Protein 3SQY (pdb70)

Structure (mmCIF, N/CA/C/O backbone):
data_3SQY
#
_entry.id   3SQY
#
_cell.length_a   79.393
_cell.length_b   79.393
_cell.length_c   107.979
_cell.angle_alpha   90.000
_cell.angle_beta   90.000
_cell.angle_gamma   120.000
#
_symmetry.space_group_name_H-M   'P 61 2 2'
#
loop_
_entity.id
_entity.type
_entity.pdbx_description
1 polymer 'Dihydrofolate reductase'
2 non-polymer 'NADP NICOTINAMIDE-ADENINE-DINUCLEOTIDE PHOSPHATE'
3 non-polymer 7-(2-methoxyphenyl)quinazoline-2,4-diamine
4 water water
#
loop_
_atom_site.group_PDB
_atom_site.id
_atom_site.type_symbol
_atom_site.label_atom_id
_atom_site.label_alt_id
_atom_site.label_comp_id
_atom_site.label_asym_id
_atom_site.label_entity_id
_atom_site.label_seq_id
_atom_site.pdbx_PDB_ins_code
_atom_site.Cartn_x
_atom_site.Cartn_y
_atom_site.Cartn_z
_atom_site.occupancy
_atom_site.B_iso_or_equiv
_atom_site.auth_seq_id
_atom_site.auth_comp_id
_atom_site.auth_asym_id
_atom_site.auth_atom_id
_atom_site.pdbx_PDB_model_num
ATOM 1 N N . THR A 1 2 ? -1.391 25.120 13.003 1.00 29.05 2 THR X N 1
ATOM 2 C CA . THR A 1 2 ? -1.438 24.154 11.873 1.00 26.80 2 THR X CA 1
ATOM 3 C C . THR A 1 2 ? -0.811 24.805 10.642 1.00 24.77 2 THR X C 1
ATOM 4 O O . THR A 1 2 ? -0.973 26.004 10.418 1.00 24.49 2 THR X O 1
ATOM 8 N N . LEU A 1 3 ? -0.080 24.006 9.870 1.00 22.69 3 LEU X N 1
ATOM 9 C CA . LEU A 1 3 ? 0.550 24.448 8.638 1.00 21.14 3 LEU X CA 1
ATOM 10 C C . LEU A 1 3 ? -0.061 23.611 7.525 1.00 18.76 3 LEU X C 1
ATOM 11 O O . LEU A 1 3 ? 0.052 22.387 7.542 1.00 18.15 3 LEU X O 1
ATOM 16 N N . SER A 1 4 ? -0.695 24.283 6.567 1.00 16.70 4 SER X N 1
ATOM 17 C CA . SER A 1 4 ? -1.446 23.614 5.499 1.00 15.82 4 SER X CA 1
ATOM 18 C C . SER A 1 4 ? -0.982 24.129 4.148 1.00 14.87 4 SER X C 1
ATOM 19 O O . SER A 1 4 ? -0.599 25.282 4.028 1.00 15.76 4 SER X O 1
ATOM 22 N N . ILE A 1 5 ? -1.041 23.276 3.129 1.00 13.10 5 ILE X N 1
ATOM 23 C CA . ILE A 1 5 ? -0.990 23.725 1.733 1.00 12.65 5 ILE X CA 1
ATOM 24 C C . ILE A 1 5 ? -2.400 24.039 1.248 1.00 11.74 5 ILE X C 1
ATOM 25 O O . ILE A 1 5 ? -3.370 23.362 1.620 1.00 12.16 5 ILE X O 1
ATOM 30 N N . LEU A 1 6 ? -2.502 25.081 0.431 1.00 11.93 6 LEU X N 1
ATOM 31 C CA . LEU A 1 6 ? -3.722 25.415 -0.280 1.00 12.03 6 LEU X CA 1
ATOM 32 C C . LEU A 1 6 ? -3.313 25.503 -1.739 1.00 11.00 6 LEU X C 1
ATOM 33 O O . LEU A 1 6 ? -2.418 26.266 -2.071 1.00 11.42 6 LEU X O 1
ATOM 38 N N . VAL A 1 7 ? -3.931 24.705 -2.605 1.00 9.90 7 VAL X N 1
ATOM 39 C CA . VAL A 1 7 ? -3.560 24.693 -4.028 1.00 9.51 7 VAL X CA 1
ATOM 40 C C . VAL A 1 7 ? -4.735 24.274 -4.906 1.00 8.91 7 VAL X C 1
ATOM 41 O O . VAL A 1 7 ? -5.583 23.494 -4.478 1.00 10.14 7 VAL X O 1
ATOM 45 N N . ALA A 1 8 ? -4.761 24.783 -6.133 1.00 8.84 8 ALA X N 1
ATOM 46 C CA . ALA A 1 8 ? -5.613 24.238 -7.176 1.00 9.34 8 ALA X CA 1
ATOM 47 C C . ALA A 1 8 ? -4.703 23.664 -8.257 1.00 9.12 8 ALA X C 1
ATOM 48 O O . ALA A 1 8 ? -3.828 24.356 -8.773 1.00 9.90 8 ALA X O 1
ATOM 50 N N . HIS A 1 9 ? -4.887 22.396 -8.600 1.00 8.68 9 HIS X N 1
ATOM 51 C CA . HIS A 1 9 ? -4.081 21.827 -9.688 1.00 8.89 9 HIS X CA 1
ATOM 52 C C . HIS A 1 9 ? -4.935 20.992 -10.621 1.00 9.00 9 HIS X C 1
ATOM 53 O O . HIS A 1 9 ? -5.971 20.458 -10.203 1.00 9.95 9 HIS X O 1
ATOM 60 N N . ASP A 1 10 ? -4.502 20.865 -11.880 1.00 8.75 10 ASP X N 1
ATOM 61 C CA . ASP A 1 10 ? -5.289 20.122 -12.848 1.00 9.67 10 ASP X CA 1
ATOM 62 C C . ASP A 1 10 ? -4.940 18.625 -12.837 1.00 9.57 10 ASP X C 1
ATOM 63 O O . ASP A 1 10 ? -4.225 18.148 -11.949 1.00 9.29 10 ASP X O 1
ATOM 68 N N . LEU A 1 11 ? -5.459 17.883 -13.807 1.00 10.44 11 LEU X N 1
ATOM 69 C CA . LEU A 1 11 ? -5.248 16.430 -13.842 1.00 11.31 11 LEU X CA 1
ATOM 70 C C . LEU A 1 11 ? -3.793 16.013 -13.981 1.00 11.70 11 LEU X C 1
ATOM 71 O O . LEU A 1 11 ? -3.439 14.874 -13.652 1.00 14.30 11 LEU X O 1
ATOM 76 N N . GLN A 1 12 ? -2.965 16.939 -14.460 1.00 10.93 12 GLN X N 1
ATOM 77 C CA . GLN A 1 12 ? -1.534 16.680 -14.659 1.00 11.87 12 GLN X CA 1
ATOM 78 C C . GLN A 1 12 ? -0.680 17.512 -13.697 1.00 10.47 12 GLN X C 1
ATOM 79 O O . GLN A 1 12 ? 0.539 17.623 -13.857 1.00 10.82 12 GLN X O 1
ATOM 85 N N . ARG A 1 13 ? -1.341 18.063 -12.676 1.00 9.17 13 ARG X N 1
ATOM 86 C CA . ARG A 1 13 ? -0.720 18.897 -11.637 1.00 9.35 13 ARG X CA 1
ATOM 87 C C . ARG A 1 13 ? -0.228 20.269 -12.111 1.00 8.79 13 ARG X C 1
ATOM 88 O O . ARG A 1 13 ? 0.521 20.952 -11.400 1.00 9.55 13 ARG X O 1
ATOM 96 N N . VAL A 1 14 ? -0.716 20.726 -13.265 1.00 8.36 14 VAL X N 1
ATOM 97 C CA . VAL A 1 14 ? -0.502 22.130 -13.634 1.00 8.52 14 VAL X CA 1
ATOM 98 C C . VAL A 1 14 ? -1.127 23.043 -12.582 1.00 8.17 14 VAL X C 1
ATOM 99 O O . VAL A 1 14 ? -2.275 22.816 -12.151 1.00 8.42 14 VAL X O 1
ATOM 103 N N . ILE A 1 15 ? -0.374 24.072 -12.187 1.00 8.61 15 ILE X N 1
ATOM 104 C CA . ILE A 1 15 ? -0.893 25.127 -11.304 1.00 9.17 15 ILE X CA 1
ATOM 105 C C . ILE A 1 15 ? -0.883 26.521 -11.930 1.00 8.87 15 ILE X C 1
ATOM 106 O O . ILE A 1 15 ? -1.590 27.407 -11.469 1.00 9.80 15 ILE X O 1
ATOM 111 N N . GLY A 1 16 ? -0.084 26.736 -12.970 1.00 9.22 16 GLY X N 1
ATOM 112 C CA . GLY A 1 16 ? 0.042 28.088 -13.497 1.00 9.23 16 GLY X CA 1
ATOM 113 C C . GLY A 1 16 ? 0.556 28.143 -14.914 1.00 8.90 16 GLY X C 1
ATOM 114 O O . GLY A 1 16 ? 1.128 27.172 -15.426 1.00 8.84 16 GLY X O 1
ATOM 115 N N . PHE A 1 17 ? 0.365 29.300 -15.536 1.00 9.24 17 PHE X N 1
ATOM 116 C CA . PHE A 1 17 ? 0.897 29.570 -16.856 1.00 9.45 17 PHE X CA 1
ATOM 117 C C . PHE A 1 17 ? 1.123 31.065 -16.975 1.00 10.00 17 PHE X C 1
ATOM 118 O O . PHE A 1 17 ? 0.206 31.847 -16.761 1.00 10.99 17 PHE X O 1
ATOM 126 N N . GLU A 1 18 ? 2.358 31.453 -17.289 1.00 10.97 18 GLU X N 1
ATOM 127 C CA . GLU A 1 18 ? 2.709 32.873 -17.474 1.00 11.71 18 GLU X CA 1
ATOM 128 C C . GLU A 1 18 ? 2.275 33.744 -16.289 1.00 11.71 18 GLU X C 1
ATOM 129 O O . GLU A 1 18 ? 1.690 34.825 -16.448 1.00 13.14 18 GLU X O 1
ATOM 135 N N . ASN A 1 19 ? 2.548 33.227 -15.093 1.00 11.21 19 ASN X N 1
ATOM 136 C CA . ASN A 1 19 ? 2.313 33.955 -13.838 1.00 11.59 19 ASN X CA 1
ATOM 137 C C . ASN A 1 19 ? 0.844 34.266 -13.554 1.00 13.07 19 ASN X C 1
ATOM 138 O O . ASN A 1 19 ? 0.515 35.207 -12.814 1.00 14.22 19 ASN X O 1
ATOM 143 N N . GLN A 1 20 ? -0.030 33.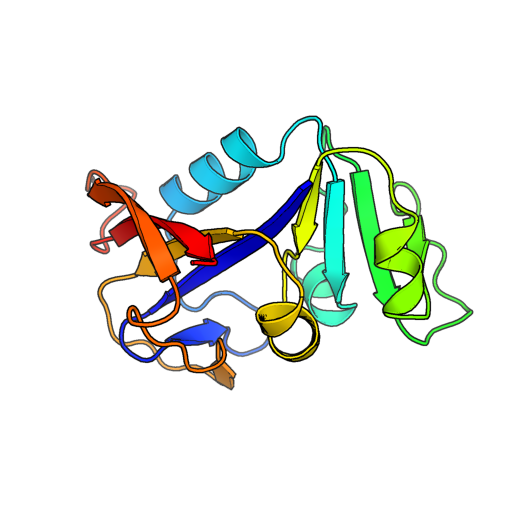449 -14.136 1.00 13.14 20 GLN X N 1
ATOM 144 C CA . GLN A 1 20 ? -1.462 33.487 -13.834 1.00 15.22 20 GLN X CA 1
ATOM 145 C C . GLN A 1 20 ? -2.002 32.074 -13.695 1.00 14.08 20 GLN X C 1
ATOM 146 O O . GLN A 1 20 ? -1.300 31.097 -13.950 1.00 11.69 20 GLN X O 1
ATOM 152 N N . LEU A 1 21 ? -3.257 31.965 -13.285 1.00 14.82 21 LEU X N 1
ATOM 153 C CA . LEU A 1 21 ? -3.928 30.664 -13.310 1.00 15.38 21 LEU X CA 1
ATOM 154 C C . LEU A 1 21 ? -4.374 30.338 -14.731 1.00 15.77 21 LEU X C 1
ATOM 155 O O . LEU A 1 21 ? -4.792 31.220 -15.479 1.00 16.82 21 LEU X O 1
ATOM 160 N N . PRO A 1 22 ? -4.292 29.058 -15.120 1.00 14.64 22 PRO X N 1
ATOM 161 C CA . PRO A 1 22 ? -4.732 28.692 -16.467 1.00 15.24 22 PRO X CA 1
ATOM 162 C C . PRO A 1 22 ? -6.246 28.671 -16.679 1.00 15.11 22 PRO X C 1
ATOM 163 O O . PRO A 1 22 ? -6.703 28.590 -17.824 1.00 16.00 22 PRO X O 1
ATOM 167 N N . TRP A 1 23 ? -7.014 28.714 -15.590 1.00 14.14 23 TRP X N 1
ATOM 168 C CA . TRP A 1 23 ? -8.466 28.549 -15.637 1.00 14.59 23 TRP X CA 1
ATOM 169 C C . TRP A 1 23 ? -9.160 29.703 -14.956 1.00 15.14 23 TRP X C 1
ATOM 170 O O . TRP A 1 23 ? -8.563 30.419 -14.141 1.00 15.25 23 TRP X O 1
ATOM 181 N N . HIS A 1 24 ? -10.430 29.864 -15.306 1.00 16.59 24 HIS X N 1
ATOM 182 C CA . HIS A 1 24 ? -11.337 30.772 -14.633 1.00 17.74 24 HIS X CA 1
ATOM 183 C C . HIS A 1 24 ? -12.361 29.928 -13.879 1.00 17.77 24 HIS X C 1
ATOM 184 O O . HIS A 1 24 ? -13.138 29.200 -14.494 1.00 19.00 24 HIS X O 1
ATOM 191 N N . LEU A 1 25 ? -12.338 30.009 -12.548 1.00 16.92 25 LEU X N 1
ATOM 192 C CA . LEU A 1 25 ? -13.212 29.201 -11.704 1.00 17.17 25 LEU X CA 1
ATOM 193 C C . LEU A 1 25 ? -13.559 29.979 -10.425 1.00 17.66 25 LEU X C 1
ATOM 194 O O . LEU A 1 25 ? -12.900 29.821 -9.396 1.00 16.59 25 LEU X O 1
ATOM 199 N N . PRO A 1 26 ? -14.578 30.853 -10.500 1.00 19.12 26 PRO X N 1
ATOM 200 C CA . PRO A 1 26 ? -14.945 31.659 -9.330 1.00 19.75 26 PRO X CA 1
ATOM 201 C C . PRO A 1 26 ? -15.130 30.868 -8.033 1.00 19.64 26 PRO X C 1
ATOM 202 O O . PRO A 1 26 ? -14.749 31.350 -6.967 1.00 20.29 26 PRO X O 1
ATOM 206 N N . ASN A 1 27 ? -15.685 29.660 -8.120 1.00 19.63 27 ASN X N 1
ATOM 207 C CA . ASN A 1 27 ? -15.938 28.859 -6.921 1.00 20.02 27 ASN X CA 1
ATOM 208 C C . ASN A 1 27 ? -14.679 28.467 -6.144 1.00 19.06 27 ASN X C 1
ATOM 209 O O . ASN A 1 27 ? -14.725 28.293 -4.924 1.00 19.43 27 ASN X O 1
ATOM 214 N N . ASP A 1 28 ? -13.549 28.340 -6.837 1.00 17.59 28 ASP X N 1
ATOM 215 C CA . ASP A 1 28 ? -12.297 28.068 -6.141 1.00 17.41 28 ASP X CA 1
ATOM 216 C C . ASP A 1 28 ? -11.846 29.281 -5.321 1.00 18.00 28 ASP X C 1
ATOM 217 O O . ASP A 1 28 ? -11.338 29.140 -4.210 1.00 17.47 28 ASP X O 1
ATOM 222 N N . LEU A 1 29 ? -12.043 30.476 -5.869 1.00 19.07 29 LEU X N 1
ATOM 223 C CA . LEU A 1 29 ? -11.728 31.686 -5.127 1.00 20.77 29 LEU X CA 1
ATOM 224 C C . LEU A 1 29 ? -12.584 31.820 -3.868 1.00 20.96 29 LEU X C 1
ATOM 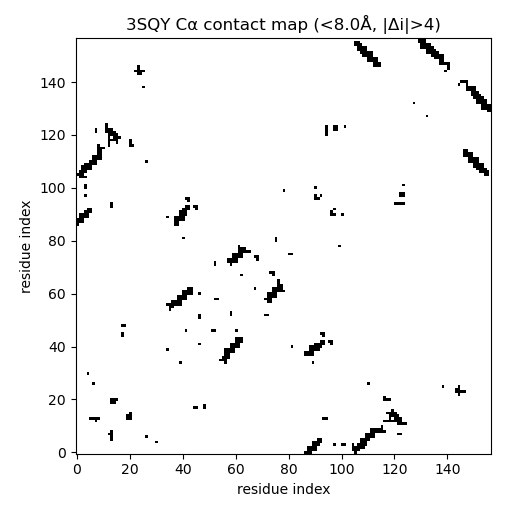225 O O . LEU A 1 29 ? -12.093 32.247 -2.819 1.00 21.42 29 LEU X O 1
ATOM 230 N N . LYS A 1 30 ? -13.854 31.431 -3.967 1.00 21.20 30 LYS X N 1
ATOM 231 C CA . LYS A 1 30 ? -14.746 31.387 -2.805 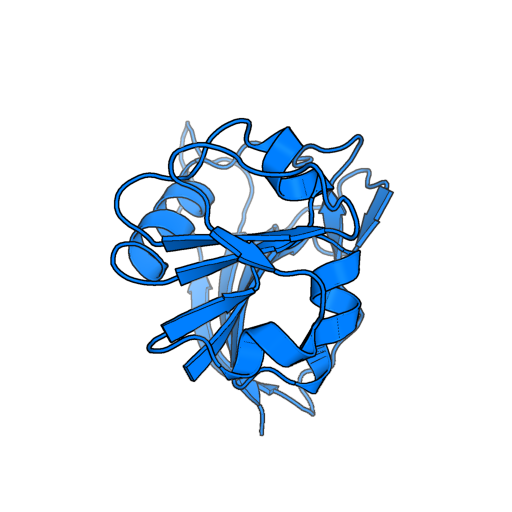1.00 22.54 30 LYS X CA 1
ATOM 232 C C . LYS A 1 30 ? -14.216 30.417 -1.744 1.00 20.67 30 LYS X C 1
ATOM 233 O O . LYS A 1 30 ? -14.255 30.698 -0.549 1.00 21.54 30 LYS X O 1
ATOM 239 N N . HIS A 1 31 ? -13.733 29.267 -2.204 1.00 19.20 31 HIS X N 1
ATOM 240 C CA . HIS A 1 31 ? -13.164 28.231 -1.350 1.00 18.28 31 HIS X CA 1
ATOM 241 C C . HIS A 1 31 ? -11.938 28.759 -0.601 1.00 18.00 31 HIS X C 1
ATOM 242 O O . HIS A 1 31 ? -11.826 28.596 0.618 1.00 18.00 31 HIS X O 1
ATOM 249 N N . VAL A 1 32 ? -11.037 29.418 -1.331 1.00 17.46 32 VAL X N 1
ATOM 250 C CA . VAL A 1 32 ? -9.869 30.072 -0.741 1.00 17.75 32 VAL X CA 1
ATOM 251 C C . VAL A 1 32 ? -10.278 31.116 0.305 1.00 18.97 32 VAL X C 1
ATOM 252 O O . VAL A 1 32 ? -9.703 31.170 1.393 1.00 19.07 32 VAL X O 1
ATOM 256 N N . LYS A 1 33 ? -11.266 31.945 -0.032 1.00 20.36 33 LYS X N 1
ATOM 257 C CA . LYS A 1 33 ? -11.768 32.965 0.890 1.00 22.32 33 LYS X CA 1
ATOM 258 C C . LYS A 1 33 ? -12.281 32.339 2.183 1.00 22.73 33 LYS X C 1
ATOM 259 O O . LYS A 1 33 ? -11.942 32.798 3.280 1.00 23.29 33 LYS X O 1
ATOM 265 N N . LYS A 1 34 ? -13.105 31.302 2.051 1.00 22.49 34 LYS X N 1
ATOM 266 C CA . LYS A 1 34 ? -13.705 30.630 3.201 1.00 23.68 34 LYS X CA 1
ATOM 267 C C . LYS A 1 34 ? -12.640 30.013 4.109 1.00 22.50 34 LYS X C 1
ATOM 268 O O . LYS A 1 34 ? -12.690 30.170 5.324 1.00 23.74 34 LYS X O 1
ATOM 274 N N . LEU A 1 35 ? -11.662 29.332 3.514 1.00 20.67 35 LEU X N 1
ATOM 275 C CA . LEU A 1 35 ? -10.629 28.677 4.309 1.00 19.84 35 LEU X CA 1
ATOM 276 C C . LEU A 1 35 ? -9.664 29.633 5.007 1.00 20.37 35 LEU X C 1
ATOM 277 O O . LEU A 1 35 ? -9.297 29.403 6.154 1.00 21.12 35 LEU X O 1
ATOM 282 N N . SER A 1 36 ? -9.253 30.695 4.318 1.00 19.92 36 SER X N 1
ATOM 283 C CA . SER A 1 36 ? -8.113 31.487 4.778 1.00 20.01 36 SER X CA 1
ATOM 284 C C . SER A 1 36 ? -8.454 32.826 5.433 1.00 21.51 36 SER X C 1
ATOM 285 O O . SER A 1 36 ? -7.585 33.441 6.045 1.00 21.69 36 SER X O 1
ATOM 28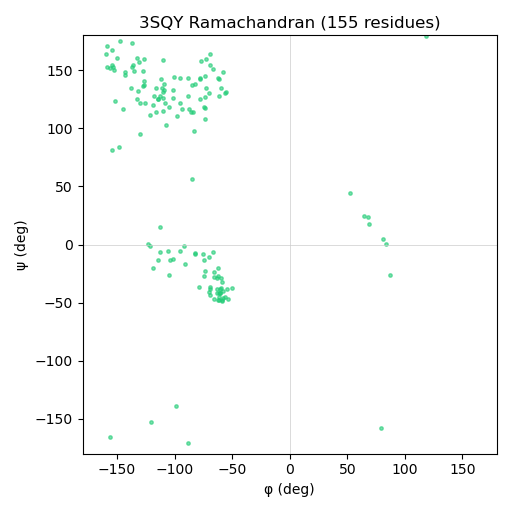8 N N . THR A 1 37 ? -9.698 33.283 5.293 1.00 22.40 37 THR X N 1
ATOM 289 C CA . THR A 1 37 ? -10.132 34.502 5.983 1.00 24.24 37 THR X CA 1
ATOM 290 C C . THR A 1 37 ? -9.901 34.352 7.486 1.00 24.82 37 THR X C 1
ATOM 291 O O . THR A 1 37 ? -10.262 33.342 8.075 1.00 25.08 37 THR X O 1
ATOM 295 N N . GLY A 1 38 ? -9.265 35.353 8.088 1.00 25.06 38 GLY X N 1
ATOM 296 C CA . GLY A 1 38 ? -8.963 35.317 9.514 1.00 25.55 38 GLY X CA 1
ATOM 297 C C . GLY A 1 38 ? -7.690 34.564 9.860 1.00 24.43 38 GLY X C 1
ATOM 298 O O . GLY A 1 38 ? -7.335 34.464 11.032 1.00 25.95 38 GLY X O 1
ATOM 299 N N . HIS A 1 39 ? -6.997 34.041 8.849 1.00 22.71 39 HIS X N 1
ATOM 300 C CA . HIS A 1 39 ? -5.769 33.269 9.066 1.00 21.86 39 HIS X CA 1
ATOM 301 C C . HIS A 1 39 ? -4.572 33.907 8.353 1.00 21.15 39 HIS X C 1
ATOM 302 O O . HIS A 1 39 ? -4.551 35.126 8.182 1.00 22.34 39 HIS X O 1
ATOM 309 N N . THR A 1 40 ? -3.572 33.111 7.979 1.00 20.28 40 THR X N 1
ATOM 310 C CA . THR A 1 40 ? -2.346 33.631 7.367 1.00 19.96 40 THR X CA 1
ATOM 311 C C . THR A 1 40 ? -2.058 32.912 6.058 1.00 18.41 40 THR X C 1
ATOM 312 O O . THR A 1 40 ? -2.180 31.694 5.979 1.00 18.19 40 THR X O 1
ATOM 316 N N . LEU A 1 41 ? -1.673 33.684 5.043 1.00 17.54 41 LEU X N 1
ATOM 317 C CA . LEU A 1 41 ? -1.187 33.136 3.782 1.00 16.42 41 LEU X CA 1
ATOM 318 C C . LEU A 1 41 ? 0.297 33.432 3.674 1.00 16.27 41 LEU X C 1
ATOM 319 O O . LEU A 1 41 ? 0.724 34.553 3.946 1.00 17.05 41 LEU X O 1
ATOM 324 N N . VAL A 1 42 ? 1.070 32.423 3.280 1.00 15.29 42 VAL X N 1
ATOM 325 C CA . VAL A 1 42 ? 2.478 32.600 2.921 1.00 15.49 42 VAL X CA 1
ATOM 326 C C . VAL A 1 42 ? 2.642 32.290 1.444 1.00 14.17 42 VAL X C 1
ATOM 327 O O . VAL A 1 42 ? 2.282 31.209 0.986 1.00 13.60 42 VAL X O 1
ATOM 331 N N . MET A 1 43 ? 3.204 33.240 0.704 1.00 13.86 43 MET X N 1
ATOM 332 C CA . MET A 1 43 ? 3.367 33.079 -0.735 1.00 13.30 43 MET X CA 1
ATOM 333 C C . MET A 1 43 ? 4.730 33.535 -1.213 1.00 12.87 43 MET X C 1
ATOM 334 O O . MET A 1 43 ? 5.352 34.407 -0.597 1.00 13.54 43 MET X O 1
ATOM 339 N N . GLY A 1 44 ? 5.187 32.949 -2.316 1.00 12.17 44 GLY X N 1
ATOM 340 C CA . GLY A 1 44 ? 6.399 33.434 -2.966 1.00 12.33 44 GLY X CA 1
ATOM 341 C C . GLY A 1 44 ? 6.198 34.787 -3.611 1.00 12.35 44 GLY X C 1
ATOM 342 O O . GLY A 1 44 ? 5.065 35.227 -3.834 1.00 12.78 44 GLY X O 1
ATOM 343 N N . ARG A 1 45 ? 7.306 35.443 -3.937 1.00 12.66 45 ARG X N 1
ATOM 344 C CA . ARG A 1 45 ? 7.255 36.788 -4.505 1.00 12.75 45 ARG X CA 1
ATOM 345 C C . ARG A 1 45 ? 6.490 36.846 -5.830 1.00 12.42 45 ARG X C 1
ATOM 346 O O . ARG A 1 45 ? 5.776 37.818 -6.069 1.00 12.73 45 ARG X O 1
ATOM 354 N N . LYS A 1 46 ? 6.627 35.828 -6.686 1.00 12.31 46 LYS X N 1
ATOM 355 C CA . LYS A 1 46 ? 5.966 35.891 -7.986 1.00 11.74 46 LYS X CA 1
ATOM 356 C C . LYS A 1 46 ? 4.460 35.792 -7.821 1.00 11.62 46 LYS X C 1
ATOM 357 O O . LYS A 1 46 ? 3.706 36.544 -8.450 1.00 12.07 46 LYS X O 1
ATOM 363 N N . THR A 1 47 ? 4.013 34.878 -6.963 1.00 11.34 47 THR X N 1
ATOM 364 C CA . THR A 1 47 ? 2.585 34.779 -6.649 1.00 11.77 47 THR X CA 1
ATOM 365 C C . THR A 1 47 ? 2.032 36.111 -6.125 1.00 12.09 47 THR X C 1
ATOM 366 O O . THR A 1 47 ? 0.966 36.569 -6.558 1.00 12.76 47 THR X O 1
ATOM 370 N N . PHE A 1 48 ? 2.761 36.763 -5.216 1.00 12.26 48 PHE X N 1
ATOM 371 C CA . PHE A 1 48 ? 2.305 38.052 -4.723 1.00 13.58 48 PHE X CA 1
ATOM 372 C C . PHE A 1 48 ? 2.155 39.066 -5.847 1.00 14.04 48 PHE X C 1
ATOM 373 O O . PHE A 1 48 ? 1.148 39.783 -5.932 1.00 15.02 48 PHE X O 1
ATOM 381 N N . GLU A 1 49 ? 3.169 39.154 -6.699 1.00 14.37 49 GLU X N 1
ATOM 382 C CA . GLU A 1 49 ? 3.129 40.150 -7.773 1.00 16.25 49 GLU X CA 1
ATOM 383 C C . GLU A 1 49 ? 2.017 39.840 -8.776 1.00 17.43 49 GLU X C 1
ATOM 384 O O . GLU A 1 49 ? 1.469 40.758 -9.395 1.00 19.03 49 GLU X O 1
ATOM 390 N N . SER A 1 50 ? 1.670 38.555 -8.905 1.00 17.78 50 SER X N 1
ATOM 391 C CA . SER A 1 50 ? 0.544 38.102 -9.732 1.00 19.63 50 SER X CA 1
ATOM 392 C C . SER A 1 50 ? -0.795 38.590 -9.192 1.00 20.68 50 SER X C 1
ATOM 393 O O . SER A 1 50 ? -1.630 39.088 -9.955 1.00 21.83 50 SER X O 1
ATOM 396 N N . ILE A 1 51 ? -1.008 38.432 -7.885 1.00 21.57 51 ILE X N 1
ATOM 397 C CA . ILE A 1 51 ? -2.262 38.883 -7.262 1.00 22.91 51 ILE X CA 1
ATOM 398 C C . ILE A 1 51 ? -2.312 40.408 -7.117 1.00 24.22 51 ILE X C 1
ATOM 399 O O . ILE A 1 51 ? -3.397 40.997 -7.092 1.00 25.83 51 ILE X O 1
ATOM 404 N N . GLY A 1 52 ? -1.139 41.036 -7.023 1.00 24.06 52 GLY X N 1
ATOM 405 C CA . GLY A 1 52 ? -1.008 42.497 -7.135 1.00 25.25 52 GLY X CA 1
ATOM 406 C C . GLY A 1 52 ? -1.181 43.295 -5.854 1.00 26.21 52 GLY X C 1
ATOM 407 O O . GLY A 1 52 ? -0.650 44.402 -5.727 1.00 27.25 52 GLY X O 1
ATOM 408 N N . LYS A 1 53 ? -1.936 42.735 -4.911 1.00 26.51 53 LYS X N 1
ATOM 409 C CA . LYS A 1 53 ? -2.212 43.376 -3.621 1.00 27.67 53 LYS X CA 1
ATOM 410 C C . LYS A 1 53 ? -2.530 42.292 -2.590 1.00 26.86 53 LYS X C 1
ATOM 411 O O . LYS A 1 53 ? -2.960 41.205 -2.967 1.00 26.68 53 LYS X O 1
ATOM 417 N N . PRO A 1 54 ? -2.297 42.571 -1.294 1.00 26.99 54 PRO X N 1
ATOM 418 C CA . PRO A 1 54 ? -2.641 41.584 -0.268 1.00 26.59 54 PRO X CA 1
ATOM 419 C C . PRO A 1 54 ? -4.140 41.288 -0.247 1.00 26.95 54 PRO X C 1
ATOM 420 O O . PRO A 1 54 ? -4.951 42.188 -0.480 1.00 28.20 54 PRO X O 1
ATOM 424 N N . LEU A 1 55 ? -4.497 40.033 0.008 1.00 26.44 55 LEU X N 1
ATOM 425 C CA . LEU A 1 55 ? -5.894 39.650 0.135 1.00 26.96 55 LEU X CA 1
ATOM 426 C C . LEU A 1 55 ? -6.439 40.187 1.455 1.00 27.84 55 LEU X C 1
ATOM 427 O O . LEU A 1 55 ? -5.766 40.083 2.485 1.00 27.71 55 LEU X O 1
ATOM 432 N N . PRO A 1 56 ? -7.646 40.789 1.424 1.00 28.88 56 PRO X N 1
ATOM 433 C CA . PRO A 1 56 ? -8.204 41.397 2.631 1.00 29.88 56 PRO X CA 1
ATOM 434 C C . PRO A 1 56 ? -8.594 40.372 3.685 1.00 29.61 56 PRO X C 1
ATOM 435 O O . PRO A 1 56 ? -8.875 39.216 3.356 1.00 28.22 56 PRO X O 1
ATOM 439 N N . ASN A 1 57 ? -8.592 40.807 4.945 1.00 30.26 57 ASN X N 1
ATOM 440 C CA . ASN A 1 57 ? -9.120 40.030 6.073 1.00 31.09 57 ASN X CA 1
ATOM 441 C C . ASN A 1 57 ? -8.310 38.776 6.421 1.00 29.63 57 ASN X C 1
ATOM 442 O O . ASN A 1 57 ? -8.836 37.830 7.003 1.00 29.51 57 ASN X O 1
ATOM 447 N N . ARG A 1 58 ? -7.030 38.776 6.048 1.00 30.73 58 ARG X N 1
ATOM 448 C CA . ARG A 1 58 ? -6.088 37.743 6.477 1.00 28.71 58 ARG X CA 1
ATOM 449 C C . ARG A 1 58 ? -4.680 38.306 6.455 1.00 28.01 58 ARG X C 1
ATOM 450 O O . ARG A 1 58 ? -4.443 39.408 5.918 1.00 28.66 58 ARG X O 1
ATOM 458 N N . ARG A 1 59 ? -3.751 37.567 7.065 1.00 27.24 59 ARG X N 1
ATOM 459 C CA . ARG A 1 59 ? -2.381 38.052 7.106 1.00 26.67 59 ARG X CA 1
ATOM 460 C C . ARG A 1 59 ? -1.709 37.542 5.852 1.00 23.67 59 ARG X C 1
ATOM 461 O O . ARG A 1 59 ? -1.785 36.350 5.557 1.00 22.27 59 ARG X O 1
ATOM 469 N N . ASN A 1 60 ? -1.094 38.468 5.115 1.00 23.27 60 ASN X N 1
ATOM 470 C CA . ASN A 1 60 ? -0.356 38.164 3.901 1.00 21.49 60 ASN X CA 1
ATOM 471 C C . ASN A 1 60 ? 1.127 38.253 4.195 1.00 21.01 60 ASN X C 1
ATOM 472 O O . ASN A 1 60 ? 1.638 39.306 4.578 1.00 22.30 60 ASN X O 1
ATOM 477 N N . VAL A 1 61 ? 1.805 37.126 4.031 1.00 19.68 61 VAL X N 1
ATOM 478 C CA . VAL A 1 61 ? 3.241 37.040 4.227 1.00 19.55 61 VAL X CA 1
ATOM 479 C C . VAL A 1 61 ? 3.894 36.651 2.900 1.00 17.44 61 VAL X C 1
ATOM 480 O O . VAL A 1 61 ? 3.487 35.679 2.258 1.00 16.10 61 VAL X O 1
ATOM 484 N N . VAL A 1 62 ? 4.895 37.428 2.485 1.00 16.80 62 VAL X N 1
ATOM 485 C CA . VAL A 1 62 ? 5.623 37.178 1.241 1.00 16.08 62 VAL X CA 1
ATOM 486 C C . VAL A 1 62 ? 7.065 36.764 1.515 1.00 15.91 62 VAL X C 1
ATOM 487 O O . VAL A 1 62 ? 7.783 37.430 2.275 1.00 17.22 62 VAL X O 1
ATOM 491 N N . LEU A 1 63 ? 7.456 35.640 0.912 1.00 15.13 63 LEU X N 1
ATOM 492 C CA . LEU A 1 63 ? 8.823 35.136 0.968 1.00 15.08 63 LEU X CA 1
ATOM 493 C C . LEU A 1 63 ? 9.596 35.588 -0.263 1.00 14.37 63 LEU X C 1
ATOM 494 O O . LEU A 1 63 ? 9.194 35.305 -1.401 1.00 13.84 63 LEU X O 1
ATOM 499 N N . THR A 1 64 ? 10.700 36.297 -0.012 1.00 14.73 64 THR X N 1
ATOM 500 C CA . THR A 1 64 ? 11.544 36.871 -1.058 1.00 14.36 64 THR X CA 1
ATOM 501 C C . THR A 1 64 ? 12.955 37.078 -0.532 1.00 15.82 64 THR X C 1
ATOM 502 O O . THR A 1 64 ? 13.154 37.269 0.674 1.00 17.06 64 THR X O 1
ATOM 506 N N . SER A 1 65 ? 13.933 37.026 -1.433 1.00 15.71 65 SER X N 1
ATOM 507 C CA . SER A 1 65 ? 15.305 37.417 -1.091 1.00 16.74 65 SER X CA 1
ATOM 508 C C . SER A 1 65 ? 15.534 38.926 -1.163 1.00 16.51 65 SER X C 1
ATOM 509 O O . SER A 1 65 ? 16.596 39.399 -0.769 1.00 18.12 65 SER X O 1
ATOM 512 N N . ASP A 1 66 ? 14.551 39.662 -1.682 1.00 14.82 66 ASP X N 1
ATOM 513 C CA . ASP A 1 66 ? 14.668 41.111 -1.903 1.00 14.82 66 ASP X CA 1
ATOM 514 C C . ASP A 1 66 ? 14.602 41.851 -0.575 1.00 16.40 66 ASP X C 1
ATOM 515 O O . ASP A 1 66 ? 13.539 41.951 0.038 1.00 16.67 66 ASP X O 1
ATOM 520 N N . THR A 1 67 ? 15.741 42.376 -0.141 1.00 18.35 67 THR X N 1
ATOM 521 C CA . THR A 1 67 ? 15.797 43.101 1.128 1.00 20.29 67 THR X CA 1
ATOM 522 C C . THR A 1 67 ? 15.172 44.496 1.026 1.00 19.68 67 THR X C 1
ATOM 523 O O . THR A 1 67 ? 14.994 45.182 2.038 1.00 22.14 67 THR X O 1
ATOM 527 N N . SER A 1 68 ? 14.828 44.908 -0.195 1.00 17.35 68 SER X N 1
ATOM 528 C CA . SER A 1 68 ? 14.125 46.167 -0.401 1.00 17.34 68 SER X CA 1
ATOM 529 C C . SER A 1 68 ? 12.602 46.012 -0.405 1.00 16.62 68 SER X C 1
ATOM 530 O O . SER A 1 68 ? 11.879 47.003 -0.523 1.00 17.52 68 SER X O 1
ATOM 533 N N . PHE A 1 69 ? 12.117 44.783 -0.260 1.00 16.52 69 PHE X N 1
ATOM 534 C CA . PHE A 1 69 ? 10.682 44.544 -0.233 1.00 17.46 69 PHE X CA 1
ATOM 535 C C . PHE A 1 69 ? 10.114 45.020 1.107 1.00 19.67 69 PHE X C 1
ATOM 536 O O . PHE A 1 69 ? 10.469 44.494 2.163 1.00 21.56 69 PHE X O 1
ATOM 544 N N . ASN A 1 70 ? 9.232 46.008 1.047 1.00 21.62 70 ASN X N 1
ATOM 545 C CA . ASN A 1 70 ? 8.523 46.521 2.224 1.00 24.52 70 ASN X CA 1
ATOM 546 C C . ASN A 1 70 ? 7.205 47.135 1.762 1.00 25.55 70 ASN X C 1
ATOM 547 O O . ASN A 1 70 ? 7.100 48.353 1.604 1.00 28.34 70 ASN X O 1
ATOM 552 N N . VAL A 1 71 ? 6.208 46.269 1.547 1.00 24.81 71 VAL X N 1
ATOM 553 C CA . VAL A 1 71 ? 4.931 46.654 0.939 1.00 25.53 71 VAL X CA 1
ATOM 554 C C . VAL A 1 71 ? 3.841 46.817 2.005 1.00 27.93 71 VAL X C 1
ATOM 555 O O . VAL A 1 71 ? 3.702 45.964 2.883 1.00 27.40 71 VAL X O 1
ATOM 559 N N . GLU A 1 72 ? 3.092 47.919 1.927 1.00 30.62 72 GLU X N 1
ATOM 560 C CA . GLU A 1 72 ? 1.988 48.191 2.856 1.00 34.02 72 GLU X CA 1
ATOM 561 C C . GLU A 1 72 ? 0.980 47.042 2.876 1.00 32.66 72 GLU X C 1
ATOM 562 O O . GLU A 1 72 ? 0.549 46.560 1.821 1.00 31.87 72 GLU X O 1
ATOM 568 N N . GLY A 1 73 ? 0.627 46.596 4.081 1.00 33.06 73 GLY X N 1
ATOM 569 C CA . GLY A 1 73 ? -0.349 45.517 4.265 1.00 32.14 73 GLY X CA 1
ATOM 570 C C . GLY A 1 73 ? 0.198 44.112 4.080 1.00 29.76 73 GLY X C 1
ATOM 571 O O . GLY A 1 73 ? -0.556 43.132 4.121 1.00 29.11 73 GLY X O 1
ATOM 572 N N . VAL A 1 74 ? 1.511 44.015 3.875 1.00 28.05 74 VAL X N 1
ATOM 573 C CA . VAL A 1 74 ? 2.194 42.744 3.676 1.00 25.93 74 VAL X CA 1
ATOM 574 C C . VAL A 1 74 ? 3.343 42.621 4.666 1.00 25.96 74 VAL X C 1
ATOM 575 O O . VAL A 1 74 ? 4.082 43.577 4.899 1.00 25.80 74 VAL X O 1
ATOM 579 N N . ASP A 1 75 ? 3.483 41.442 5.254 1.00 25.21 75 ASP X N 1
ATOM 580 C CA . ASP A 1 75 ? 4.661 41.108 6.034 1.00 25.92 75 ASP X CA 1
ATOM 581 C C . ASP A 1 75 ? 5.636 40.358 5.143 1.00 23.81 75 ASP X C 1
ATOM 582 O O . ASP A 1 75 ? 5.227 39.549 4.301 1.00 23.31 75 ASP X O 1
ATOM 587 N N . VAL A 1 76 ? 6.924 40.610 5.333 1.00 24.13 76 VAL X N 1
ATOM 588 C CA . VAL A 1 76 ? 7.957 39.968 4.533 1.00 22.45 76 VAL X CA 1
ATOM 589 C C . VAL A 1 76 ? 8.792 39.005 5.373 1.00 23.01 76 VAL X C 1
ATOM 590 O O . VAL A 1 76 ? 9.060 39.253 6.554 1.00 25.30 76 VAL X O 1
ATOM 594 N N . ILE A 1 77 ? 9.162 37.886 4.759 1.00 21.86 77 ILE X N 1
ATOM 595 C CA . ILE A 1 77 ? 10.133 36.968 5.336 1.00 22.41 77 ILE X CA 1
ATOM 596 C C . ILE A 1 77 ? 11.186 36.615 4.287 1.00 21.22 77 ILE X C 1
ATOM 597 O O . ILE A 1 77 ? 10.929 36.721 3.081 1.00 19.61 77 ILE X O 1
ATOM 602 N N . HIS A 1 78 ? 12.364 36.196 4.744 1.00 23.04 78 HIS X N 1
ATOM 603 C CA . HIS A 1 78 ? 13.499 35.975 3.845 1.00 23.48 78 HIS X CA 1
ATOM 604 C C . HIS A 1 78 ? 14.046 34.541 3.882 1.00 24.46 78 HIS X C 1
ATOM 605 O O . HIS A 1 78 ? 14.980 34.210 3.148 1.00 25.08 78 HIS X O 1
ATOM 612 N N . SER A 1 79 ? 13.452 33.696 4.724 1.00 25.54 79 SER X N 1
ATOM 613 C CA . SER A 1 79 ? 13.862 32.301 4.860 1.00 26.91 79 SER X CA 1
ATOM 614 C C . SER A 1 79 ? 12.643 31.417 5.075 1.00 26.30 79 SER X C 1
ATOM 615 O O . SER A 1 79 ? 11.664 31.850 5.682 1.00 25.78 79 SER X O 1
ATOM 618 N N . ILE A 1 80 ? 12.716 3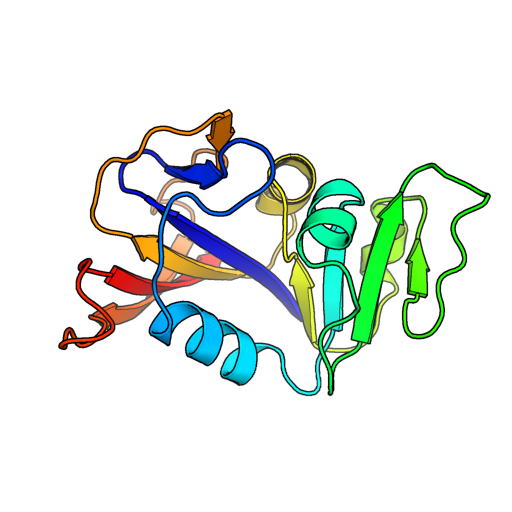0.179 4.585 1.00 26.55 80 ILE X N 1
ATOM 619 C CA . ILE A 1 80 ? 11.697 29.162 4.857 1.00 27.11 80 ILE X CA 1
ATOM 620 C C . ILE A 1 80 ? 11.499 29.002 6.362 1.00 28.82 80 ILE X C 1
ATOM 621 O O . ILE A 1 80 ? 10.375 28.828 6.833 1.00 28.46 80 ILE X O 1
ATOM 626 N N . GLU A 1 81 ? 12.597 29.079 7.111 1.00 31.08 81 GLU X N 1
ATOM 627 C CA . GLU A 1 81 ? 12.565 28.866 8.556 1.00 33.81 81 GLU X CA 1
ATOM 628 C C . GLU A 1 81 ? 11.664 29.852 9.297 1.00 32.97 81 GLU X C 1
ATOM 629 O O . GLU A 1 81 ? 11.104 29.512 10.339 1.00 34.73 81 GLU X O 1
ATOM 635 N N . ASP A 1 82 ? 11.511 31.056 8.746 1.00 30.83 82 ASP X N 1
ATOM 636 C CA . ASP A 1 82 ? 10.631 32.074 9.323 1.00 30.95 82 ASP X CA 1
ATOM 637 C C . ASP A 1 82 ? 9.162 31.648 9.368 1.00 29.77 82 ASP X C 1
ATOM 638 O O . ASP A 1 82 ? 8.404 32.110 10.223 1.00 31.07 82 ASP X O 1
ATOM 643 N N . ILE A 1 83 ? 8.763 30.767 8.453 1.00 28.10 83 ILE X N 1
ATOM 644 C CA . ILE A 1 83 ? 7.382 30.293 8.396 1.00 27.16 83 ILE X CA 1
ATOM 645 C C . ILE A 1 83 ? 6.958 29.649 9.718 1.00 30.17 83 ILE X C 1
ATOM 646 O O . ILE A 1 83 ? 5.835 29.857 10.192 1.00 30.73 83 ILE X O 1
ATOM 651 N N . TYR A 1 84 ? 7.873 28.887 10.316 1.00 32.76 84 TYR X N 1
ATOM 652 C CA . TYR A 1 84 ? 7.583 28.120 11.534 1.00 35.74 84 TYR X CA 1
ATOM 653 C C . TYR A 1 84 ? 7.391 28.982 12.785 1.00 37.88 84 TYR X C 1
ATOM 654 O O . TYR A 1 84 ? 6.943 28.488 13.827 1.00 39.85 84 TYR X O 1
ATOM 663 N N . GLN A 1 85 ? 7.725 30.265 12.675 1.00 37.65 85 GLN X N 1
ATOM 664 C CA . GLN A 1 85 ? 7.554 31.217 13.775 1.00 40.24 85 GLN X CA 1
ATOM 665 C C . GLN A 1 85 ? 6.233 31.979 13.667 1.00 38.34 85 GLN X C 1
ATOM 666 O O . GLN A 1 85 ? 5.887 32.753 14.561 1.00 41.07 85 GLN X O 1
ATOM 672 N N . LEU A 1 86 ? 5.509 31.764 12.569 1.00 33.35 86 LEU X N 1
ATOM 673 C CA . LEU A 1 86 ? 4.225 32.427 12.349 1.00 31.80 86 LEU X CA 1
ATOM 674 C C . LEU A 1 86 ? 3.123 31.749 13.160 1.00 31.65 86 LEU X C 1
ATOM 675 O O . LEU A 1 86 ? 2.926 30.538 13.047 1.00 31.25 86 LEU X O 1
ATOM 680 N N . PRO A 1 87 ? 2.409 32.529 13.991 1.00 32.38 87 PRO X N 1
ATOM 681 C CA . PRO A 1 87 ? 1.337 31.981 14.823 1.00 32.35 87 PRO X CA 1
ATOM 682 C C . PRO A 1 87 ? 0.076 31.607 14.046 1.00 30.32 87 PRO X C 1
ATOM 683 O O . PRO A 1 87 ? -0.154 32.104 12.941 1.00 29.47 87 PRO X O 1
ATOM 687 N N . GLY A 1 88 ? -0.738 30.742 14.645 1.00 29.70 88 GLY X N 1
ATOM 688 C CA . GLY A 1 88 ? -2.060 30.425 14.121 1.00 28.03 88 GLY X CA 1
ATOM 689 C C . GLY A 1 88 ? -2.051 29.450 12.967 1.00 25.97 88 GLY X C 1
ATOM 690 O O . GLY A 1 88 ? -1.107 28.677 12.792 1.00 25.65 88 GLY X O 1
ATOM 691 N N . HIS A 1 89 ? -3.126 29.484 12.191 1.00 24.47 89 HIS X N 1
ATOM 692 C CA . HIS A 1 89 ? -3.258 28.616 11.034 1.00 22.47 89 HIS X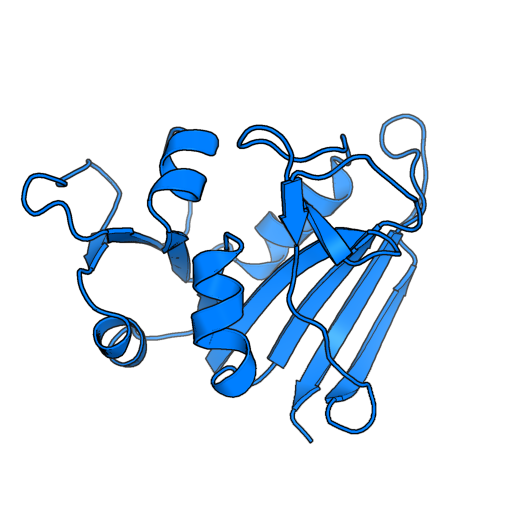 CA 1
ATOM 693 C C . HIS A 1 89 ? -2.613 29.294 9.837 1.00 21.64 89 HIS X C 1
ATOM 694 O O . HIS A 1 89 ? -3.058 30.356 9.396 1.00 22.24 89 HIS X O 1
ATOM 701 N N . VAL A 1 90 ? -1.561 28.662 9.330 1.00 20.50 90 VAL X N 1
ATOM 702 C CA . VAL A 1 90 ? -0.771 29.181 8.218 1.00 19.50 90 VAL X CA 1
ATOM 703 C C . VAL A 1 90 ? -1.003 28.317 6.983 1.00 18.04 90 VAL X C 1
ATOM 704 O O . VAL A 1 90 ? -0.858 27.091 7.032 1.00 17.10 90 VAL X O 1
ATOM 708 N N . PHE A 1 91 ? -1.383 28.973 5.891 1.00 16.73 91 PHE X N 1
ATOM 709 C CA . PHE A 1 91 ? -1.601 28.314 4.606 1.00 15.55 91 PHE X CA 1
ATOM 710 C C . PHE A 1 91 ? -0.482 28.692 3.642 1.00 15.03 91 PHE X C 1
ATOM 711 O O . PHE A 1 91 ? -0.277 29.881 3.368 1.00 16.07 91 PHE X O 1
ATOM 719 N N . ILE A 1 92 ? 0.231 27.687 3.139 1.00 14.03 92 ILE X N 1
ATOM 720 C CA . ILE A 1 92 ? 1.178 27.875 2.033 1.00 13.67 92 ILE X CA 1
ATOM 721 C C . ILE A 1 92 ? 0.357 28.046 0.754 1.00 13.00 92 ILE X C 1
ATOM 722 O O . ILE A 1 92 ? -0.375 27.136 0.344 1.00 12.14 92 ILE X O 1
ATOM 727 N N . PHE A 1 93 ? 0.495 29.214 0.129 1.00 13.19 93 PHE X N 1
ATOM 728 C CA . PHE A 1 93 ? -0.454 29.730 -0.874 1.00 12.84 93 PHE X CA 1
ATOM 729 C C . PHE A 1 93 ? 0.117 29.633 -2.288 1.00 12.24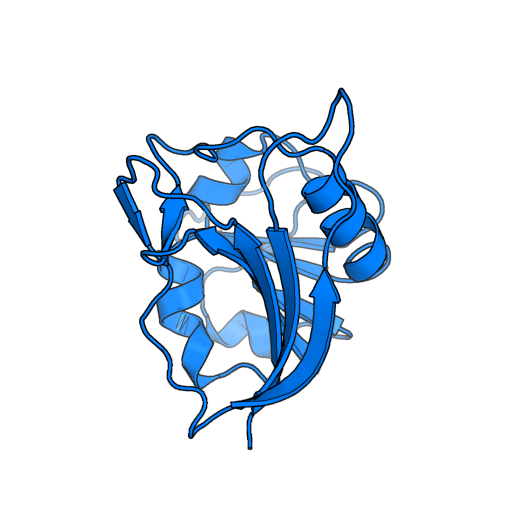 93 PHE X C 1
ATOM 730 O O . PHE A 1 93 ? -0.587 29.875 -3.268 1.00 12.40 93 PHE X O 1
ATOM 738 N N . GLY A 1 94 ? 1.379 29.228 -2.381 1.00 12.17 94 GLY X N 1
ATOM 739 C CA . GLY A 1 94 ? 2.049 29.074 -3.683 1.00 11.41 94 GLY X CA 1
ATOM 740 C C . GLY A 1 94 ? 3.254 29.987 -3.820 1.00 11.42 94 GLY X C 1
ATOM 741 O O . GLY A 1 94 ? 3.550 30.755 -2.911 1.00 12.12 94 GLY X O 1
ATOM 742 N N . GLY A 1 95 ? 3.958 29.933 -4.951 1.00 11.07 95 GLY X N 1
ATOM 743 C CA . GLY A 1 95 ? 3.590 29.125 -6.111 1.00 10.99 95 GLY X CA 1
ATOM 744 C C . GLY A 1 95 ? 4.377 27.835 -6.133 1.00 10.82 95 GLY X C 1
ATOM 745 O O . GLY A 1 95 ? 4.576 27.203 -5.091 1.00 11.76 95 GLY X O 1
ATOM 746 N N . GLN A 1 96 ? 4.834 27.439 -7.322 1.00 10.84 96 GLN X N 1
ATOM 747 C CA . GLN A 1 96 ? 5.526 26.156 -7.489 1.00 11.41 96 GLN X CA 1
ATOM 748 C C . GLN A 1 96 ? 6.685 26.009 -6.521 1.00 12.27 96 GLN X C 1
ATOM 749 O O . GLN A 1 96 ? 6.837 24.977 -5.874 1.00 12.57 96 GLN X O 1
ATOM 755 N N . THR A 1 97 ? 7.497 27.052 -6.415 1.00 12.37 97 THR X N 1
ATOM 756 C CA . THR A 1 97 ? 8.683 26.997 -5.578 1.00 14.20 97 THR X CA 1
ATOM 757 C C . THR A 1 97 ? 8.308 26.770 -4.116 1.00 14.71 97 THR X C 1
ATOM 758 O O . THR A 1 97 ? 8.868 25.888 -3.464 1.00 14.91 97 THR X O 1
ATOM 762 N N . LEU A 1 98 ? 7.342 27.533 -3.608 1.00 14.43 98 LEU X N 1
ATOM 763 C CA . LEU A 1 98 ? 6.870 27.337 -2.229 1.00 15.34 98 LEU X CA 1
ATOM 764 C C . LEU A 1 98 ? 6.289 25.952 -1.988 1.00 14.83 98 LEU X C 1
ATOM 765 O O . LEU A 1 98 ? 6.553 25.336 -0.950 1.00 15.58 98 LEU X O 1
ATOM 770 N N . PHE A 1 99 ? 5.503 25.457 -2.939 1.00 13.50 99 PHE X N 1
ATOM 771 C CA . PHE A 1 99 ? 4.933 24.116 -2.793 1.00 12.84 99 PHE X CA 1
ATOM 772 C C . PHE A 1 99 ? 6.007 23.030 -2.759 1.00 13.82 99 PHE X C 1
ATOM 773 O O . PHE A 1 99 ? 5.922 22.105 -1.954 1.00 14.29 99 PHE X O 1
ATOM 781 N N . GLU A 1 100 ? 7.012 23.152 -3.622 1.00 14.02 100 GLU X N 1
ATOM 782 C CA . GLU A 1 100 ? 8.132 22.215 -3.632 1.00 15.00 100 GLU X CA 1
ATOM 783 C C . GLU A 1 100 ? 8.882 22.232 -2.306 1.00 15.96 100 GLU X C 1
ATOM 784 O O . GLU A 1 100 ? 9.259 21.183 -1.784 1.00 16.39 100 GLU X O 1
ATOM 790 N N . GLU A 1 101 ? 9.079 23.424 -1.756 1.00 16.08 101 GLU X N 1
ATOM 791 C CA . GLU A 1 101 ? 9.826 23.572 -0.513 1.00 17.46 101 GLU X CA 1
ATOM 792 C C . GLU A 1 101 ? 9.045 23.096 0.710 1.00 17.83 101 GLU X C 1
ATOM 793 O O . GLU A 1 101 ? 9.651 22.757 1.734 1.00 19.77 101 GLU X O 1
ATOM 799 N N . MET A 1 102 ? 7.716 23.067 0.607 1.00 17.58 102 MET X N 1
ATOM 800 C CA . MET A 1 102 ? 6.867 22.841 1.787 1.00 18.26 102 MET X CA 1
ATOM 801 C C . MET A 1 102 ? 6.053 21.554 1.814 1.00 18.37 102 MET X C 1
ATOM 802 O O . MET A 1 102 ? 5.526 21.190 2.863 1.00 18.37 102 MET X O 1
ATOM 807 N N . ILE A 1 103 ? 5.942 20.861 0.687 1.00 17.62 103 ILE X N 1
ATOM 808 C CA . ILE A 1 103 ? 5.075 19.670 0.656 1.00 17.87 103 ILE X CA 1
ATOM 809 C C . ILE A 1 103 ? 5.472 18.586 1.685 1.00 19.00 103 ILE X C 1
ATOM 810 O O . ILE A 1 103 ? 4.599 17.897 2.211 1.00 19.63 103 ILE X O 1
ATOM 815 N N . ASP A 1 104 ? 6.761 18.453 1.988 1.00 19.99 104 ASP X N 1
ATOM 816 C CA . ASP A 1 104 ? 7.202 17.471 2.991 1.00 21.08 104 ASP X CA 1
ATOM 817 C C . ASP A 1 104 ? 7.061 17.968 4.436 1.00 21.56 104 ASP X C 1
ATOM 818 O O . ASP A 1 104 ? 7.268 17.200 5.383 1.00 22.57 104 ASP X O 1
ATOM 823 N N . LYS A 1 105 ? 6.708 19.244 4.597 1.00 20.69 105 LYS X N 1
ATOM 824 C CA . LYS A 1 105 ? 6.664 19.896 5.912 1.00 21.69 105 LYS X CA 1
ATOM 825 C C . LYS A 1 105 ? 5.259 20.123 6.472 1.00 21.16 105 LYS X C 1
ATOM 826 O O . LYS A 1 105 ? 5.084 20.203 7.684 1.00 22.53 105 LYS X O 1
ATOM 832 N N . VAL A 1 106 ? 4.261 20.231 5.595 1.00 19.23 106 VAL X N 1
ATOM 833 C CA . VAL A 1 106 ? 2.913 20.605 6.036 1.00 19.00 106 VAL X CA 1
ATOM 834 C C . VAL A 1 106 ? 2.152 19.452 6.691 1.00 19.35 106 VAL X C 1
ATOM 835 O O . VAL A 1 106 ? 2.451 18.283 6.452 1.00 19.22 106 VAL X O 1
ATOM 839 N N . ASP A 1 107 ? 1.157 19.804 7.501 1.00 19.54 107 ASP X N 1
ATOM 840 C CA . ASP A 1 107 ? 0.321 18.837 8.207 1.00 19.79 107 ASP X CA 1
ATOM 841 C C . ASP A 1 107 ? -0.732 18.240 7.284 1.00 18.36 107 ASP X C 1
ATOM 842 O O . ASP A 1 107 ? -1.087 17.059 7.379 1.00 18.21 107 ASP X O 1
ATOM 847 N N . ASP A 1 108 ? -1.232 19.086 6.394 1.00 16.50 108 ASP X N 1
ATOM 848 C CA . ASP A 1 108 ? -2.357 18.724 5.544 1.00 14.72 108 ASP X CA 1
ATOM 849 C C . ASP A 1 108 ? -2.389 19.610 4.316 1.00 13.73 108 ASP X C 1
ATOM 850 O O . ASP A 1 108 ? -1.638 20.587 4.216 1.00 13.53 108 ASP X O 1
ATOM 855 N N . MET A 1 109 ? -3.258 19.246 3.379 1.00 12.31 109 MET X N 1
ATOM 856 C CA . MET A 1 109 ? -3.382 19.963 2.119 1.00 11.97 109 MET X CA 1
ATOM 857 C C . MET A 1 109 ? -4.848 20.107 1.762 1.00 11.50 109 MET X C 1
ATOM 858 O O . MET A 1 109 ? -5.611 19.142 1.865 1.00 12.22 109 MET X O 1
ATOM 863 N N . TYR A 1 110 ? -5.223 21.316 1.352 1.00 11.14 110 TYR X N 1
ATOM 864 C CA . TYR A 1 110 ? -6.541 21.603 0.803 1.00 11.02 110 TYR X CA 1
ATOM 865 C C . TYR A 1 110 ? -6.338 21.808 -0.690 1.00 10.37 110 TYR X C 1
ATOM 866 O O . TYR A 1 110 ? -5.830 22.844 -1.129 1.00 10.71 110 TYR X O 1
ATOM 875 N N . ILE A 1 111 ? -6.697 20.789 -1.458 1.00 10.78 111 ILE X N 1
ATOM 876 C CA . ILE A 1 111 ? -6.466 20.782 -2.892 1.00 10.99 111 ILE X CA 1
ATOM 877 C C . ILE A 1 111 ? -7.787 20.906 -3.634 1.00 11.02 111 ILE X C 1
ATOM 878 O O . ILE A 1 111 ? -8.737 20.213 -3.322 1.00 12.06 111 ILE X O 1
ATOM 883 N N . THR A 1 112 ? -7.854 21.816 -4.595 1.00 9.30 112 THR X N 1
ATOM 884 C CA . THR A 1 112 ? -8.921 21.807 -5.584 1.00 9.85 112 THR X CA 1
ATOM 885 C C . THR A 1 112 ? -8.376 21.118 -6.818 1.00 9.64 112 THR X C 1
ATOM 886 O O . THR A 1 112 ? -7.480 21.646 -7.482 1.00 9.63 112 THR X O 1
ATOM 890 N N . VAL A 1 113 ? -8.884 19.918 -7.097 1.00 10.37 113 VAL X N 1
ATOM 891 C CA . VAL A 1 113 ? -8.500 19.212 -8.308 1.00 10.47 113 VAL X CA 1
ATOM 892 C C . VAL A 1 113 ? -9.368 19.733 -9.441 1.00 11.33 113 VAL X C 1
ATOM 893 O O . VAL A 1 113 ? -10.592 19.581 -9.422 1.00 11.44 113 VAL X O 1
ATOM 897 N N . ILE A 1 114 ? -8.727 20.404 -10.390 1.00 11.52 114 ILE X N 1
ATOM 898 C CA . ILE A 1 114 ? -9.390 20.910 -11.583 1.00 12.27 114 ILE X CA 1
ATOM 899 C C . ILE A 1 114 ? -9.387 19.751 -12.575 1.00 12.43 114 ILE X C 1
ATOM 900 O O . ILE A 1 114 ? -8.325 19.323 -13.041 1.00 13.03 114 ILE X O 1
ATOM 905 N N . GLU A 1 115 ? -10.569 19.244 -12.897 1.00 13.13 115 GLU X N 1
ATOM 906 C CA . GLU A 1 115 ? -10.684 18.005 -13.677 1.00 13.37 115 GLU X CA 1
ATOM 907 C C . GLU A 1 115 ? -10.593 18.253 -15.184 1.00 13.26 115 GLU X C 1
ATOM 908 O O . GLU A 1 115 ? -11.478 17.894 -15.966 1.00 13.37 115 GLU X O 1
ATOM 914 N N . GLY A 1 116 ? -9.483 18.878 -15.577 1.00 12.03 116 GLY X N 1
ATOM 915 C CA . GLY A 1 116 ? -9.198 19.187 -16.979 1.00 13.04 116 GLY X CA 1
ATOM 916 C C . GLY A 1 116 ? -7.707 19.125 -17.233 1.00 12.04 116 GLY X C 1
ATOM 917 O O . GLY A 1 116 ? -6.920 18.924 -16.294 1.00 12.07 116 GLY X O 1
ATOM 918 N N . LYS A 1 117 ? -7.327 19.286 -18.494 1.00 11.99 117 LYS X N 1
ATOM 919 C CA . LYS A 1 117 ? -5.906 19.314 -18.877 1.00 12.64 117 LYS X CA 1
ATOM 920 C C 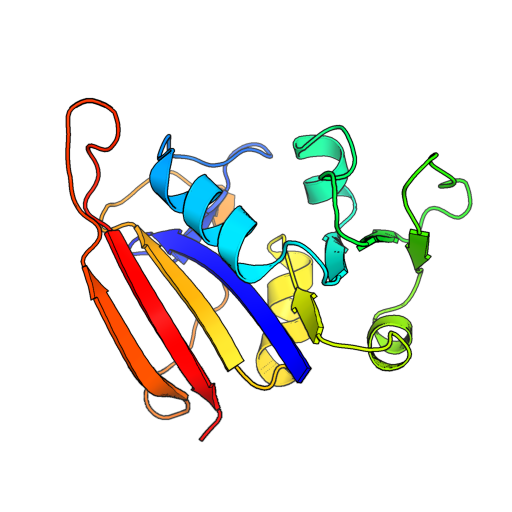. LYS A 1 117 ? -5.608 20.636 -19.560 1.00 12.56 117 LYS X C 1
ATOM 921 O O . LYS A 1 117 ? -6.051 20.888 -20.680 1.00 14.51 117 LYS X O 1
ATOM 927 N N . PHE A 1 118 ? -4.822 21.461 -18.869 1.00 11.68 118 PHE X N 1
ATOM 928 C CA . PHE A 1 118 ? -4.465 22.810 -19.311 1.00 11.93 118 PHE X CA 1
ATOM 929 C C . PHE A 1 118 ? -3.002 22.879 -19.700 1.00 12.38 118 PHE X C 1
ATOM 930 O O . PHE A 1 118 ? -2.196 22.057 -19.254 1.00 13.30 118 PHE X O 1
ATOM 938 N N . ARG A 1 119 ? -2.656 23.871 -20.513 1.00 12.99 119 ARG X N 1
ATOM 939 C CA . ARG A 1 119 ? -1.250 24.207 -20.763 1.00 13.79 119 ARG X CA 1
ATOM 940 C C . ARG A 1 119 ? -0.691 24.895 -19.533 1.00 12.27 119 ARG X C 1
ATOM 941 O O . ARG A 1 119 ? -1.258 25.871 -19.055 1.00 12.97 119 ARG X O 1
ATOM 949 N N . GLY A 1 120 ? 0.427 24.388 -19.021 1.00 10.94 120 GLY X N 1
ATOM 950 C CA . GLY A 1 120 ? 1.037 24.997 -17.850 1.00 10.18 120 GLY X CA 1
ATOM 951 C C . GLY A 1 120 ? 2.528 25.191 -18.019 1.00 10.25 120 GLY X C 1
ATOM 952 O O . GLY A 1 120 ? 3.170 24.543 -18.844 1.00 11.15 120 GLY X O 1
ATOM 953 N N . ASP A 1 121 ? 3.077 26.081 -17.200 1.00 9.79 121 ASP X N 1
ATOM 954 C CA . ASP A 1 121 ? 4.527 26.202 -17.095 1.00 10.02 121 ASP X CA 1
ATOM 955 C C . ASP A 1 121 ? 5.021 26.012 -15.669 1.00 9.93 121 ASP X C 1
ATOM 956 O O . ASP A 1 121 ? 6.220 26.091 -15.398 1.00 11.19 121 ASP X O 1
ATOM 961 N N . THR A 1 122 ? 4.080 25.756 -14.755 1.00 9.16 122 THR X N 1
ATOM 962 C CA . THR A 1 122 ? 4.410 25.525 -13.352 1.00 9.89 122 THR X CA 1
ATOM 963 C C . THR A 1 122 ? 3.478 24.454 -12.821 1.00 8.77 122 THR X C 1
ATOM 964 O O . THR A 1 122 ? 2.311 24.370 -13.245 1.00 8.75 122 THR X O 1
ATOM 968 N N . PHE A 1 123 ? 4.015 23.637 -11.912 1.00 9.10 123 PHE X N 1
ATOM 969 C CA . PHE A 1 123 ? 3.376 22.399 -11.458 1.00 9.04 123 PHE X CA 1
ATOM 970 C C . PHE A 1 123 ? 3.437 22.231 -9.957 1.00 9.22 123 PHE X C 1
ATOM 971 O O . PHE A 1 123 ? 4.386 22.678 -9.309 1.00 10.14 123 PHE X O 1
ATOM 979 N N . PHE A 1 124 ? 2.415 21.569 -9.416 1.00 9.02 124 PHE X N 1
ATOM 980 C CA . PHE A 1 124 ? 2.460 21.068 -8.055 1.00 8.93 124 PHE X CA 1
ATOM 981 C C . PHE A 1 124 ? 3.305 19.789 -8.057 1.00 10.15 124 PHE X C 1
ATOM 982 O O . PHE A 1 124 ? 3.252 19.023 -9.027 1.00 10.84 124 PHE X O 1
ATOM 990 N N . PRO A 1 125 ? 4.113 19.560 -6.998 1.00 11.60 125 PRO X N 1
ATOM 991 C CA . PRO A 1 125 ? 4.951 18.356 -7.008 1.00 13.23 125 PRO X CA 1
ATOM 992 C C . PRO A 1 125 ? 4.124 17.072 -6.932 1.00 12.81 125 PRO X C 1
ATOM 993 O O . PRO A 1 125 ? 3.025 17.078 -6.368 1.00 12.57 125 PRO X O 1
ATOM 997 N N . PRO A 1 126 ? 4.639 15.967 -7.507 1.00 14.27 126 PRO X N 1
ATOM 998 C CA . PRO A 1 126 ? 3.936 14.688 -7.370 1.00 15.21 126 PRO X CA 1
ATOM 999 C C . PRO A 1 126 ? 3.749 14.291 -5.908 1.00 15.95 126 PRO X C 1
ATOM 1000 O O . PRO A 1 126 ? 4.579 14.627 -5.056 1.00 17.12 126 PRO X O 1
ATOM 1004 N N . TYR A 1 127 ? 2.651 13.598 -5.632 1.00 15.97 127 TYR X N 1
ATOM 1005 C CA . TYR A 1 127 ? 2.373 13.081 -4.300 1.00 17.14 127 TYR X CA 1
ATOM 1006 C C . TYR A 1 127 ? 1.551 11.816 -4.450 1.00 19.19 127 TYR X C 1
ATOM 1007 O O . TYR A 1 127 ? 0.948 11.581 -5.496 1.00 20.26 127 TYR X O 1
ATOM 1016 N N . THR A 1 128 ? 1.538 10.996 -3.409 1.00 21.37 128 THR X N 1
ATOM 1017 C CA . THR A 1 128 ? 0.831 9.726 -3.476 1.00 24.01 128 THR X CA 1
ATOM 1018 C C . THR A 1 128 ? -0.152 9.582 -2.322 1.00 24.89 128 THR X C 1
ATOM 1019 O O . THR A 1 128 ? 0.149 9.973 -1.196 1.00 24.64 128 THR X O 1
ATOM 1023 N N . PHE A 1 129 ? -1.324 9.014 -2.606 1.00 27.22 129 PHE X N 1
ATOM 1024 C CA . PHE A 1 129 ? -2.325 8.751 -1.562 1.00 29.66 129 PHE X CA 1
ATOM 1025 C C . PHE A 1 129 ? -1.900 7.695 -0.540 1.00 32.72 129 PHE X C 1
ATOM 1026 O O . PHE A 1 129 ? -2.591 7.477 0.458 1.00 34.72 129 PHE X O 1
ATOM 1034 N N . GLU A 1 130 ? -0.762 7.045 -0.777 1.00 33.84 130 GLU X N 1
ATOM 1035 C CA . GLU A 1 130 ? -0.160 6.172 0.232 1.00 37.37 130 GLU X CA 1
ATOM 1036 C C . GLU A 1 130 ? 0.312 6.976 1.450 1.00 36.66 130 GLU X C 1
ATOM 1037 O O . GLU A 1 130 ? 0.419 6.441 2.551 1.00 39.35 130 GLU X O 1
ATOM 1043 N N . ASP A 1 131 ? 0.572 8.268 1.242 1.00 26.39 131 ASP X N 1
ATOM 1044 C CA . ASP A 1 131 ? 1.100 9.144 2.291 1.00 25.92 131 ASP X CA 1
ATOM 1045 C C . ASP A 1 131 ? 0.031 10.040 2.913 1.00 23.15 131 ASP X C 1
ATOM 1046 O O . ASP A 1 131 ? 0.285 10.680 3.938 1.00 23.45 131 ASP X O 1
ATOM 1051 N N . TRP A 1 132 ? -1.140 10.103 2.279 1.00 21.42 132 TRP X N 1
ATOM 1052 C CA . TRP A 1 132 ? -2.163 11.100 2.609 1.00 19.50 132 TRP X CA 1
ATOM 1053 C C . TRP A 1 132 ? -3.540 10.476 2.761 1.00 19.37 132 TRP X C 1
ATOM 1054 O O . TRP A 1 132 ? -4.026 9.818 1.834 1.00 21.19 132 TRP X O 1
ATOM 1065 N N . GLU A 1 133 ? -4.178 10.716 3.907 1.00 18.41 133 GLU X N 1
ATOM 1066 C CA . GLU A 1 133 ? -5.549 10.263 4.134 1.00 17.60 133 GLU X CA 1
ATOM 1067 C C . GLU A 1 133 ? -6.538 11.271 3.576 1.00 15.21 133 GLU X C 1
ATOM 1068 O O . GLU A 1 133 ? -6.368 12.478 3.753 1.00 14.11 133 GLU X O 1
ATOM 1074 N N . VAL A 1 134 ? -7.584 10.776 2.914 1.00 14.67 134 VAL X N 1
ATOM 1075 C CA . VAL A 1 134 ? -8.620 11.655 2.388 1.00 13.31 134 VAL X CA 1
ATOM 1076 C C . VAL A 1 134 ? -9.608 11.978 3.507 1.00 13.21 134 VAL X C 1
ATOM 1077 O O . VAL A 1 134 ? -10.507 11.193 3.824 1.00 14.31 134 VAL X O 1
ATOM 1081 N N . ALA A 1 135 ? -9.411 13.137 4.130 1.00 11.64 135 ALA X N 1
ATOM 1082 C CA . ALA A 1 135 ? -10.300 13.566 5.200 1.00 12.03 135 ALA X CA 1
ATOM 1083 C C . ALA A 1 135 ? -11.679 13.911 4.646 1.00 11.61 135 ALA X C 1
ATOM 1084 O O . ALA A 1 135 ? -12.698 13.640 5.295 1.00 12.57 135 ALA X O 1
ATOM 1086 N N . SER A 1 136 ? -11.701 14.502 3.448 1.00 10.50 136 SER X N 1
ATOM 1087 C CA . SER A 1 136 ? -12.949 14.792 2.754 1.00 11.32 136 SER X CA 1
ATOM 1088 C C . SER A 1 136 ? -12.682 14.967 1.264 1.00 10.20 136 SER X C 1
ATOM 1089 O O . SER A 1 136 ? -11.578 15.352 0.846 1.00 10.30 136 SER X O 1
ATOM 1092 N N . SER A 1 137 ? -13.709 14.680 0.477 1.00 11.04 137 SER X N 1
ATOM 1093 C CA . SER A 1 137 ? -13.688 14.848 -0.967 1.00 10.80 137 SER X CA 1
ATOM 1094 C C . SER A 1 137 ? -15.090 15.277 -1.381 1.00 11.73 137 SER X C 1
ATOM 1095 O O . SER A 1 137 ? -16.066 14.537 -1.182 1.00 13.16 137 SER X O 1
ATOM 1098 N N . VAL A 1 138 ? -15.175 16.491 -1.934 1.00 11.52 138 VAL X N 1
ATOM 1099 C CA . VAL A 1 138 ? -16.448 17.127 -2.257 1.00 12.99 138 VAL X CA 1
ATOM 1100 C C . VAL A 1 138 ? -16.437 17.642 -3.692 1.00 12.93 138 VAL X C 1
ATOM 1101 O O . VAL A 1 138 ? -15.599 18.458 -4.067 1.00 12.87 138 VAL X O 1
ATOM 1105 N N . GLU A 1 139 ? -17.380 17.162 -4.487 1.00 14.54 139 GLU X N 1
ATOM 1106 C CA . GLU A 1 139 ? -17.523 17.620 -5.860 1.00 15.61 139 GLU X CA 1
ATOM 1107 C C . GLU A 1 139 ? -18.043 19.054 -5.886 1.00 16.33 139 GLU X C 1
ATOM 1108 O O . GLU A 1 139 ? -19.028 19.397 -5.217 1.00 17.92 139 GLU X O 1
ATOM 1114 N N . GLY A 1 140 ? -17.372 19.902 -6.659 1.00 15.52 140 GLY X N 1
ATOM 1115 C CA . GLY A 1 140 ? -17.820 21.270 -6.845 1.00 16.80 140 GLY X CA 1
ATOM 1116 C C . GLY A 1 140 ? -19.044 21.305 -7.739 1.00 18.68 140 GLY X C 1
ATOM 1117 O O . GLY A 1 140 ? -19.183 20.503 -8.666 1.00 18.23 140 GLY X O 1
ATOM 1118 N N . LYS A 1 141 ? -19.949 22.235 -7.457 1.00 21.30 141 LYS X N 1
ATOM 1119 C CA . LYS A 1 141 ? -21.132 22.392 -8.287 1.00 23.85 141 LYS X CA 1
ATOM 1120 C C . LYS A 1 141 ? -20.844 23.227 -9.521 1.00 23.74 141 LYS X C 1
ATOM 1121 O O . LYS A 1 141 ? -20.137 24.235 -9.463 1.00 23.77 141 LYS X O 1
ATOM 1127 N N . LEU A 1 142 ? -21.384 22.781 -10.648 1.00 24.45 142 LEU X N 1
ATOM 1128 C CA . LEU A 1 142 ? -21.165 23.459 -11.913 1.00 25.49 142 LEU X CA 1
ATOM 1129 C C . LEU A 1 142 ? -22.362 24.323 -12.265 1.00 28.42 142 LEU X C 1
ATOM 1130 O O . LEU A 1 142 ? -23.504 23.968 -11.975 1.00 30.18 142 LEU X O 1
ATOM 1135 N N . ASP A 1 143 ? -22.079 25.466 -12.882 1.00 29.84 143 ASP X N 1
ATOM 1136 C CA . ASP A 1 143 ? -23.122 26.380 -13.340 1.00 33.63 143 ASP X CA 1
ATOM 1137 C C . ASP A 1 143 ? -22.590 27.251 -14.467 1.00 34.47 143 ASP X C 1
ATOM 1138 O O . ASP A 1 143 ? -21.535 26.952 -15.036 1.00 33.30 143 ASP X O 1
ATOM 1143 N N . GLU A 1 144 ? -23.323 28.325 -14.772 1.00 37.82 144 GLU X N 1
ATOM 1144 C CA . GLU A 1 144 ? -22.980 29.246 -15.857 1.00 39.25 144 GLU X CA 1
ATOM 1145 C C . GLU A 1 144 ? -21.612 29.908 -15.674 1.00 37.91 144 GLU X C 1
ATOM 1146 O O . GLU A 1 144 ? -20.885 30.104 -16.647 1.00 38.21 144 GLU X O 1
ATOM 1152 N N . LYS A 1 145 ? -21.267 30.244 -14.431 1.00 37.35 145 LYS X N 1
ATOM 1153 C CA . LYS A 1 145 ? -19.992 30.899 -14.131 1.00 36.21 145 LYS X CA 1
ATOM 1154 C C . LYS A 1 145 ? -18.856 29.913 -13.817 1.00 32.72 145 LYS X C 1
ATOM 1155 O O . LYS A 1 145 ? -17.680 30.282 -13.872 1.00 32.58 145 LYS X O 1
ATOM 1161 N N . ASN A 1 146 ? -19.212 28.664 -13.506 1.00 30.13 146 ASN X N 1
ATOM 1162 C CA . ASN A 1 146 ? -18.248 27.640 -13.083 1.00 26.64 146 ASN X CA 1
ATOM 1163 C C . ASN A 1 146 ? -18.432 26.364 -13.884 1.00 25.05 146 ASN X C 1
ATOM 1164 O O . ASN A 1 146 ? -19.258 25.515 -13.541 1.00 25.24 146 ASN X O 1
ATOM 1169 N N . THR A 1 147 ? -17.651 26.236 -14.948 1.00 23.91 147 THR X N 1
ATOM 1170 C CA . THR A 1 147 ? -17.966 25.310 -16.023 1.00 23.67 147 THR X CA 1
ATOM 1171 C C . THR A 1 147 ? -16.977 24.140 -16.125 1.00 21.52 147 THR X C 1
ATOM 1172 O O . THR A 1 147 ? -17.166 23.217 -16.914 1.00 21.65 147 THR X O 1
ATOM 1176 N N . ILE A 1 148 ? -15.919 24.195 -15.323 1.00 18.97 148 ILE X N 1
ATOM 1177 C CA . ILE A 1 148 ? -14.910 23.144 -15.296 1.00 17.57 148 ILE X CA 1
ATOM 1178 C C . ILE A 1 148 ? -15.163 22.257 -14.069 1.00 15.51 148 ILE X C 1
ATOM 1179 O O . ILE A 1 148 ? -15.240 22.767 -12.961 1.00 14.08 148 ILE X O 1
ATOM 1184 N N . PRO A 1 149 ? -15.287 20.930 -14.255 1.00 14.83 149 PRO X N 1
ATOM 1185 C CA . PRO A 1 149 ? -15.482 20.079 -13.089 1.00 14.08 149 PRO X CA 1
ATOM 1186 C C . PRO A 1 149 ? -14.310 20.164 -12.123 1.00 12.53 149 PRO X C 1
ATOM 1187 O O . PRO A 1 149 ? -13.152 20.309 -12.543 1.00 12.37 149 PRO X O 1
ATOM 1191 N N . HIS A 1 150 ? -14.610 20.125 -10.833 1.00 11.89 150 HIS X N 1
ATOM 1192 C CA . HIS A 1 150 ? -13.561 20.276 -9.829 1.00 11.40 150 HIS X CA 1
ATOM 1193 C C . HIS A 1 150 ? -13.984 19.578 -8.561 1.00 11.32 150 HIS X C 1
ATOM 1194 O O . HIS A 1 150 ? -15.177 19.444 -8.304 1.00 11.88 150 HIS X O 1
ATOM 1201 N N . THR A 1 151 ? -12.995 19.144 -7.786 1.00 11.20 151 THR X N 1
ATOM 1202 C CA . THR A 1 151 ? -13.219 18.425 -6.540 1.00 11.49 151 THR X CA 1
ATOM 1203 C C . THR A 1 151 ? -12.370 19.035 -5.443 1.00 10.30 151 THR X C 1
ATOM 1204 O O . THR A 1 151 ? -11.175 19.260 -5.628 1.00 11.19 151 THR X O 1
ATOM 1208 N N . PHE A 1 152 ? -12.982 19.300 -4.298 1.00 10.49 152 PHE X N 1
ATOM 1209 C CA . PHE A 1 152 ? -12.255 19.835 -3.155 1.00 10.17 152 PHE X CA 1
ATOM 1210 C C . PHE A 1 152 ? -11.823 18.672 -2.275 1.00 10.35 152 PHE X C 1
ATOM 1211 O O . PHE A 1 152 ? -12.665 17.951 -1.723 1.00 10.89 152 PHE X O 1
ATOM 1219 N N . LEU A 1 153 ? -10.511 18.492 -2.153 1.00 10.20 153 LEU X N 1
ATOM 1220 C CA . LEU A 1 153 ? -9.932 17.454 -1.311 1.00 11.04 153 LEU X CA 1
ATOM 1221 C C . LEU A 1 153 ? -9.263 18.044 -0.090 1.00 11.93 153 LEU X C 1
ATOM 1222 O O . LEU A 1 153 ? -8.536 19.057 -0.183 1.00 12.83 153 LEU X O 1
ATOM 1227 N N . HIS A 1 154 ? -9.463 17.401 1.049 1.00 11.24 154 HIS X N 1
ATOM 1228 C CA . HIS A 1 154 ? -8.667 17.700 2.226 1.00 11.46 154 HIS X CA 1
ATOM 1229 C C . HIS A 1 154 ? -7.888 16.443 2.561 1.00 11.07 154 HIS X C 1
ATOM 1230 O O . HIS A 1 154 ? -8.478 15.424 2.918 1.00 11.75 154 HIS X O 1
ATOM 1237 N N . LEU A 1 155 ? -6.567 16.536 2.418 1.00 11.56 155 LEU X N 1
ATOM 1238 C CA . LEU A 1 155 ? -5.659 15.420 2.649 1.00 11.87 155 LEU X CA 1
ATOM 1239 C C . LEU A 1 155 ? -4.866 15.666 3.917 1.00 12.68 155 LEU X C 1
ATOM 1240 O O . LEU A 1 155 ? -4.365 16.766 4.130 1.00 13.04 155 LEU X O 1
ATOM 1245 N N . ILE A 1 156 ? -4.782 14.651 4.775 1.00 13.59 156 ILE X N 1
ATOM 1246 C CA . ILE A 1 156 ? -4.023 14.777 6.018 1.00 15.64 156 ILE X CA 1
ATOM 1247 C C . ILE A 1 156 ? -2.869 13.789 5.964 1.00 16.70 156 ILE X C 1
ATOM 1248 O O . ILE A 1 156 ? -3.056 12.641 5.569 1.00 17.75 156 ILE X O 1
ATOM 1253 N N . ARG A 1 157 ? -1.672 14.239 6.336 1.00 18.60 157 ARG X N 1
ATOM 1254 C CA . ARG A 1 157 ? -0.509 13.363 6.293 1.00 20.89 157 ARG X CA 1
ATOM 1255 C C . ARG A 1 157 ? -0.720 12.178 7.234 1.00 22.24 157 ARG X C 1
ATOM 1256 O O . ARG A 1 157 ? -1.058 12.368 8.404 1.00 23.24 157 ARG X O 1
ATOM 1264 N N . LYS A 1 158 ? -0.541 10.967 6.708 1.00 23.61 158 LYS X N 1
ATOM 1265 C CA . LYS A 1 158 ? -0.667 9.745 7.505 1.00 25.94 158 LYS X CA 1
ATOM 1266 C C . LYS A 1 158 ? 0.446 9.653 8.539 1.00 28.11 158 LYS X C 1
ATOM 1267 O O . LYS A 1 158 ? 1.609 9.947 8.248 1.00 30.17 158 LYS X O 1
#

Nearest PDB structures (foldseek):
  5isq-assembly1_X  TM=1.005E+00  e=1.181E-34  Staphylococcus aureus
  4q6a-assembly1_A  TM=1.005E+00  e=3.628E-34  Staphylococcus aureus MUF168
  3m08-assembly1_A  TM=1.005E+00  e=5.273E-34  Staphylococcus aureus
  5ist-assembly1_X  TM=1.004E+00  e=9.834E-34  Staphylococcus aureus
  2w9s-assembly2_B  TM=1.002E+00  e=1.742E-30  Staphylococcus aureus

Radius of gyration: 15.06 Å; Cα contacts (8 Å, |Δi|>4): 319; chains: 1; bounding box: 39×42×36 Å

Foldseek 3Di:
DEEEEAEAEPVQFGAAPLHGQDQAVVSVVVVCVPFQQEEEEEEPSNCVSVPDDDPRYAAEYEDCDPPDDDPRHHYDDDPVVQVVDDDYYYHHDDQVSLVVPVVPGFKYWYKYFHDDGDHDGGRDDDDCVQWDFPDKAWDDDDPRGHTTIIITIIGGD

Secondary structure (DSSP, 8-state):
-EEEEEEEETT-EEEBTTB-SS--HHHHHHHHHHHTTSEEEEEHHHHHHH-SPPTTSEEEEE-S-TT---TT-EEESSGGGGGG--S-EEEEE-HHHHHHHTTT-SEEEEEEE-S----SEEPPP--TTSEEEEEEEEPPP-SS--S-EEEEEEEE-

B-factor: mean 19.94, std 8.4, range [8.02, 53.9]

Sequence (157 aa):
TLSILVAHDLQRVIGFENQLPWHLPNDLKHVKKLSTGHTLVMGRKTFESIGKPLPNRRNVVLTSDTSFNVEGVDVIHSIEDIYQLPGHVFIFGGQTLFEEMIDKVDDMYITVIEGKFRGDTFFPPYTFEDWEVASSVEGKLDEKNTIPHTFLHLIRK

Solvent-accessible surface area: 8674 Å² total; per-residue (Å²): 95,21,0,0,7,11,14,10,0,100,93,70,4,16,8,68,124,99,136,90,35,16,132,4,18,30,9,92,116,35,14,127,182,41,0,55,60,72,8,0,0,0,9,110,124,29,6,100,57,63,54,111,33,39,73,113,34,92,3,0,0,23,13,107,71,120,99,19,141,56,168,59,15,60,52,17,90,49,33,109,53,2,93,145,24,98,58,44,4,2,0,34,1,19,54,84,5,6,95,75,0,17,116,118,1,73,10,0,36,0,1,20,0,66,16,147,55,184,24,76,42,78,0,20,100,50,60,103,144,74,8,106,71,53,50,68,87,127,4,135,83,78,169,127,3,93,30,65,2,24,36,20,32,0,74,86,155